Protein AF-A0A6I1JUG4-F1 (afdb_monomer_lite)

Sequence (92 aa):
MADDALLIGKSTKQEKLALKFGNRHGLITGATGTGKTVSLQVLAEGFSNAGVPVFAADIKGDLSGVAAMGEEKPFILERAKTVGLDWHADSF

Radius of gyration: 13.39 Å; chains: 1; bounding box: 30×32×34 Å

Foldseek 3Di:
DQPQWAFQFDDVHTDTHRVVCVPDDDDDDDDPPPCSLVSVLSVCVRCVSVVHDDDDDDPPCSNPCSQPWDDDDPVVCVRCVVRVHPDDTDGD

Secondary structure (DSSP, 8-state):
---SEEEEEESSSEEEEEGGGTTS-------TTSSHHHHHHHHHHHHHHTT-------SSSSSTTTTSPP---HHHHHHHHHHT--------

pLDDT: mean 90.42, std 7.03, range [43.62, 95.31]

Structure (mmCIF, N/CA/C/O backbone):
data_AF-A0A6I1JUG4-F1
#
_entry.id   AF-A0A6I1JUG4-F1
#
loop_
_atom_site.group_PDB
_atom_site.id
_atom_site.type_symbol
_atom_site.label_atom_id
_atom_site.label_alt_id
_atom_site.label_comp_id
_atom_site.label_asym_id
_atom_site.label_entity_id
_atom_site.label_seq_id
_atom_site.pdbx_PDB_ins_code
_atom_site.Cartn_x
_atom_site.Cartn_y
_atom_site.Cartn_z
_atom_site.occupancy
_atom_site.B_iso_or_equiv
_atom_site.auth_seq_id
_atom_site.auth_comp_id
_atom_site.auth_asym_id
_atom_site.auth_atom_id
_atom_site.pdbx_PDB_model_num
ATOM 1 N N . MET A 1 1 ? 6.208 -17.408 -10.088 1.00 43.62 1 MET A N 1
ATOM 2 C CA . MET A 1 1 ? 5.743 -16.332 -10.986 1.00 43.62 1 MET A CA 1
ATOM 3 C C . MET A 1 1 ? 5.196 -15.265 -10.066 1.00 43.62 1 MET A 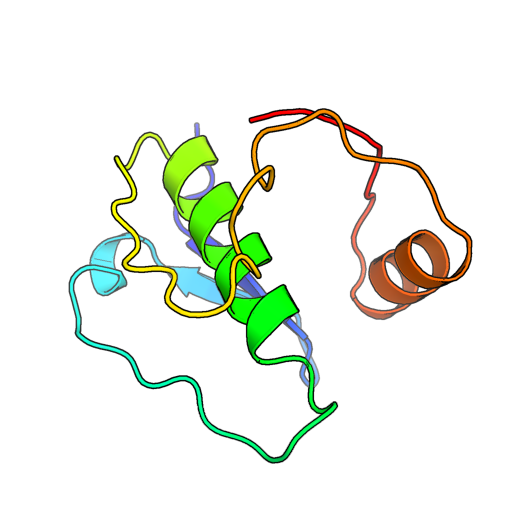C 1
ATOM 5 O O . MET A 1 1 ? 4.437 -15.642 -9.184 1.00 43.62 1 MET A O 1
ATOM 9 N N . ALA A 1 2 ? 5.673 -14.021 -10.155 1.00 56.06 2 ALA A N 1
ATOM 10 C CA . ALA A 1 2 ? 5.096 -12.944 -9.352 1.00 56.06 2 ALA A CA 1
ATOM 11 C C . ALA A 1 2 ? 3.592 -12.876 -9.649 1.00 56.06 2 ALA A C 1
ATOM 13 O O . ALA A 1 2 ? 3.194 -13.099 -10.793 1.00 56.06 2 ALA A O 1
ATOM 14 N N . ASP A 1 3 ? 2.767 -12.647 -8.630 1.00 69.31 3 ASP A N 1
ATOM 15 C CA . ASP A 1 3 ? 1.335 -12.462 -8.840 1.00 69.31 3 ASP A CA 1
ATOM 16 C C . ASP A 1 3 ? 1.127 -11.309 -9.839 1.00 69.31 3 ASP A C 1
ATOM 18 O O . ASP A 1 3 ? 1.627 -10.205 -9.636 1.00 69.31 3 ASP A O 1
ATOM 22 N N . ASP A 1 4 ? 0.349 -11.533 -10.905 1.00 89.25 4 ASP A N 1
ATOM 23 C CA . ASP A 1 4 ? 0.046 -10.519 -11.937 1.00 89.25 4 ASP A CA 1
ATOM 24 C C . ASP A 1 4 ? -0.831 -9.355 -11.411 1.00 89.25 4 ASP A C 1
ATOM 26 O O . ASP A 1 4 ? -1.367 -8.544 -12.181 1.00 89.25 4 ASP A O 1
ATOM 30 N N . ALA A 1 5 ? -1.034 -9.271 -10.095 1.00 93.25 5 ALA A N 1
ATOM 31 C CA . ALA A 1 5 ? -1.852 -8.267 -9.448 1.00 93.25 5 ALA A CA 1
ATOM 32 C C . ALA A 1 5 ? -1.390 -7.960 -8.018 1.00 93.25 5 ALA A C 1
ATOM 34 O O . ALA A 1 5 ? -1.083 -8.854 -7.237 1.00 93.25 5 ALA A O 1
ATOM 35 N N . LEU A 1 6 ? -1.457 -6.684 -7.658 1.00 92.69 6 LEU A N 1
ATOM 36 C CA . LEU A 1 6 ? -1.176 -6.161 -6.329 1.00 92.69 6 LEU A CA 1
ATOM 37 C C . LEU A 1 6 ? -2.454 -6.114 -5.486 1.00 92.69 6 LEU A C 1
ATOM 39 O O . LEU A 1 6 ? -3.451 -5.539 -5.919 1.00 92.69 6 LEU A O 1
ATOM 43 N N . LEU A 1 7 ? -2.450 -6.668 -4.273 1.00 91.81 7 LEU A N 1
ATOM 44 C CA . LEU A 1 7 ? -3.555 -6.469 -3.334 1.00 91.81 7 LEU A CA 1
ATOM 45 C C . LEU A 1 7 ? -3.598 -5.006 -2.871 1.00 91.81 7 LEU A C 1
ATOM 47 O O . LEU A 1 7 ? -2.629 -4.497 -2.322 1.00 91.81 7 LEU A O 1
ATOM 51 N N . ILE A 1 8 ? -4.745 -4.350 -3.046 1.00 92.06 8 ILE A N 1
ATOM 52 C CA . ILE A 1 8 ? -4.949 -2.952 -2.626 1.00 92.06 8 ILE A CA 1
ATOM 53 C C . ILE A 1 8 ? -5.896 -2.826 -1.428 1.00 92.06 8 ILE A C 1
ATOM 55 O O . ILE A 1 8 ? -5.967 -1.777 -0.789 1.00 92.06 8 ILE A O 1
ATOM 59 N N . GLY A 1 9 ? -6.638 -3.888 -1.105 1.00 92.12 9 GLY A N 1
ATOM 60 C CA . GLY A 1 9 ? -7.526 -3.915 0.049 1.00 92.12 9 GLY A CA 1
ATOM 61 C C . GLY A 1 9 ? -8.576 -5.016 -0.028 1.00 92.12 9 GLY A C 1
ATOM 62 O O . GLY A 1 9 ? -8.455 -5.980 -0.783 1.00 92.12 9 GLY A O 1
ATOM 63 N N . LYS A 1 10 ? -9.631 -4.866 0.775 1.00 93.44 10 LYS A N 1
ATOM 64 C CA . LYS A 1 10 ? -10.759 -5.797 0.832 1.00 93.44 10 LYS A CA 1
ATOM 65 C C . LYS A 1 10 ? -12.075 -5.034 0.941 1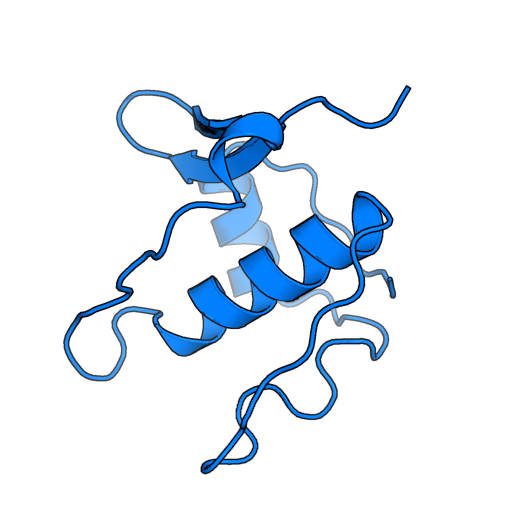.00 93.44 10 LYS A C 1
ATOM 67 O O . LYS A 1 10 ? -12.221 -4.173 1.807 1.00 93.44 10 LYS A O 1
ATOM 72 N N . SER A 1 11 ? -13.008 -5.383 0.064 1.00 92.38 11 SER A N 1
ATOM 73 C CA . SER A 1 11 ? -14.414 -4.986 0.092 1.00 92.38 11 SER A CA 1
ATOM 74 C C . SER A 1 11 ? -15.256 -6.167 0.631 1.00 92.38 11 SER A C 1
ATOM 76 O O . SER A 1 11 ? -14.957 -6.706 1.696 1.00 92.38 11 SER A O 1
ATOM 78 N N . THR A 1 12 ? -16.261 -6.634 -0.115 1.00 93.81 12 THR A N 1
ATOM 79 C CA . THR A 1 12 ? -16.868 -7.970 0.035 1.00 93.81 12 THR A CA 1
ATOM 80 C 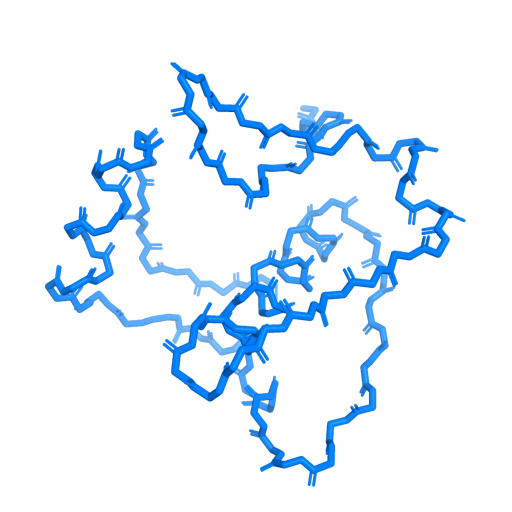C . THR A 1 12 ? -15.911 -9.100 -0.367 1.00 93.81 12 THR A C 1
ATOM 82 O O . THR A 1 12 ? -16.086 -10.241 0.055 1.00 93.81 12 THR A O 1
ATOM 85 N N . LYS A 1 13 ? -14.873 -8.782 -1.148 1.00 92.69 13 LYS A N 1
ATOM 86 C CA . LYS A 1 13 ? -13.802 -9.685 -1.588 1.00 92.69 13 LYS A CA 1
ATOM 87 C C . LYS A 1 13 ? -12.451 -8.971 -1.535 1.00 92.69 13 LYS A C 1
ATOM 89 O O . LYS A 1 13 ? -12.396 -7.763 -1.316 1.00 92.69 13 LYS A O 1
ATOM 94 N N . GLN A 1 14 ? -11.360 -9.699 -1.748 1.00 92.75 14 GLN A N 1
ATOM 95 C CA . GLN A 1 14 ? -10.063 -9.061 -1.975 1.00 92.75 14 GLN A CA 1
ATOM 96 C C . GLN A 1 14 ? -10.097 -8.250 -3.271 1.00 92.75 14 GLN A C 1
ATOM 98 O O . GLN A 1 14 ? -10.497 -8.761 -4.318 1.00 92.75 14 GLN A O 1
ATOM 103 N N . GLU A 1 15 ? -9.662 -6.999 -3.186 1.00 94.25 15 GLU A N 1
ATOM 104 C CA . GLU A 1 15 ? -9.529 -6.115 -4.336 1.00 94.25 15 GLU A CA 1
ATOM 105 C C . GLU A 1 15 ? -8.063 -6.054 -4.734 1.00 94.25 15 GLU A C 1
ATOM 107 O O . GLU A 1 15 ? -7.192 -5.732 -3.920 1.00 94.25 15 GLU A O 1
ATOM 112 N N . LYS A 1 16 ? -7.793 -6.387 -5.995 1.00 94.25 16 LYS A N 1
ATOM 113 C CA . LYS A 1 16 ? -6.442 -6.445 -6.546 1.00 94.25 16 LYS A CA 1
ATOM 114 C C . LYS A 1 16 ? -6.336 -5.547 -7.777 1.00 94.25 16 LYS A C 1
ATOM 116 O O . LYS A 1 16 ? -7.217 -5.556 -8.636 1.00 94.25 16 LYS A O 1
ATOM 121 N N . LEU A 1 17 ? -5.243 -4.801 -7.878 1.00 95.00 17 LEU A N 1
ATOM 122 C CA . LEU A 1 17 ? -4.856 -4.038 -9.057 1.00 95.00 17 LEU A CA 1
ATOM 123 C C . LEU A 1 17 ? -4.012 -4.930 -9.965 1.00 95.00 17 LEU A C 1
ATOM 125 O O . LEU A 1 17 ? -2.877 -5.248 -9.627 1.00 95.00 17 LEU A O 1
ATOM 129 N N . ALA A 1 18 ? -4.537 -5.314 -11.129 1.00 95.00 18 ALA A N 1
ATOM 130 C CA . ALA A 1 18 ? -3.726 -6.019 -12.119 1.00 95.00 18 ALA A CA 1
ATOM 131 C C . ALA A 1 18 ? -2.546 -5.133 -12.552 1.00 95.00 18 ALA A C 1
ATOM 133 O O . ALA A 1 18 ? -2.760 -3.988 -12.963 1.00 95.00 18 ALA A O 1
ATOM 134 N N . LEU A 1 19 ? -1.321 -5.663 -12.504 1.00 94.38 19 LEU A N 1
ATOM 135 C CA . LEU A 1 19 ? -0.091 -4.883 -12.704 1.00 94.38 19 LEU A CA 1
ATOM 136 C C . LEU A 1 19 ? -0.057 -4.182 -14.068 1.00 94.38 19 LEU A C 1
ATOM 138 O O . LEU A 1 19 ? 0.378 -3.037 -14.170 1.00 94.38 19 LEU A O 1
ATOM 142 N N . LYS A 1 20 ? -0.632 -4.805 -15.106 1.00 94.00 20 LYS A N 1
ATOM 143 C CA . LYS A 1 20 ? -0.781 -4.207 -16.447 1.00 94.00 20 LYS A CA 1
ATOM 144 C C . LYS A 1 20 ? -1.556 -2.880 -16.471 1.00 94.00 20 LYS A C 1
ATOM 146 O O . LYS A 1 20 ? -1.428 -2.125 -17.430 1.00 94.00 20 LYS A O 1
ATOM 151 N N . PHE A 1 21 ? -2.381 -2.618 -15.456 1.00 94.31 21 PHE A N 1
ATOM 152 C CA . PHE A 1 21 ? -3.125 -1.368 -15.289 1.00 94.31 21 PHE A CA 1
ATOM 153 C C . PHE A 1 21 ? -2.457 -0.394 -14.308 1.00 94.31 21 PHE A C 1
ATOM 155 O O . PHE A 1 21 ? -2.925 0.735 -14.176 1.00 94.31 21 PHE A O 1
ATOM 162 N N . GLY A 1 22 ? -1.349 -0.779 -13.665 1.00 92.12 22 GLY A N 1
ATOM 163 C CA . GLY A 1 22 ? -0.568 0.088 -12.774 1.00 92.12 22 GLY A CA 1
ATOM 164 C C . GLY A 1 22 ? 0.123 1.259 -13.483 1.00 92.12 22 GLY A C 1
ATOM 165 O O . GLY A 1 22 ? 0.553 2.204 -12.837 1.00 92.12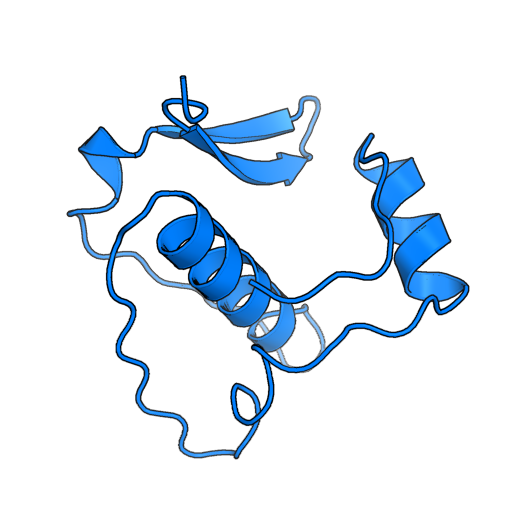 22 GLY A O 1
ATOM 166 N N . ASN A 1 23 ? 0.177 1.248 -14.818 1.00 91.88 23 ASN A N 1
ATOM 167 C CA . ASN A 1 23 ? 0.690 2.348 -15.641 1.00 91.88 23 ASN A CA 1
ATOM 168 C C . ASN A 1 23 ? -0.326 3.486 -15.874 1.00 91.88 23 ASN A C 1
ATOM 170 O O . ASN A 1 23 ? -0.075 4.390 -16.674 1.00 91.88 23 ASN A O 1
ATOM 174 N N . ARG A 1 24 ? -1.494 3.438 -15.227 1.00 95.31 24 ARG A N 1
ATOM 175 C CA . ARG A 1 24 ? -2.486 4.516 -15.243 1.00 95.31 24 ARG A CA 1
ATOM 176 C C . ARG A 1 24 ? -2.332 5.380 -14.000 1.00 95.31 24 ARG A C 1
ATOM 178 O O . ARG A 1 24 ? -2.072 4.876 -12.914 1.00 95.31 24 ARG A O 1
ATOM 185 N N . HIS A 1 25 ? -2.526 6.687 -14.158 1.00 94.88 25 HIS A N 1
ATOM 186 C CA . HIS A 1 25 ? -2.537 7.594 -13.015 1.00 94.88 25 HIS A CA 1
ATOM 187 C C . HIS A 1 25 ? -3.687 7.240 -12.067 1.00 94.88 25 HIS A C 1
ATOM 189 O O . HIS A 1 25 ? -4.820 7.031 -12.502 1.00 94.88 25 HIS A O 1
ATOM 195 N N . GLY A 1 26 ? -3.379 7.192 -10.774 1.00 92.44 26 GLY A N 1
ATOM 196 C CA . GLY A 1 26 ? -4.340 6.989 -9.697 1.00 92.44 26 GLY A CA 1
ATOM 197 C C . GLY A 1 26 ? -4.368 8.181 -8.746 1.00 92.44 26 GLY A C 1
ATOM 198 O O . GLY A 1 26 ? -3.444 8.993 -8.718 1.00 92.44 26 GLY A O 1
ATOM 199 N N . LEU A 1 27 ? -5.430 8.271 -7.948 1.00 95.19 27 LEU A N 1
ATOM 200 C CA . LEU A 1 27 ? -5.578 9.268 -6.892 1.00 95.19 27 LEU A CA 1
ATOM 201 C C . LEU A 1 27 ? -5.945 8.565 -5.588 1.00 95.19 27 LEU A C 1
ATOM 203 O O . LEU A 1 27 ? -6.965 7.884 -5.510 1.00 95.19 27 LEU A O 1
ATOM 207 N N . ILE A 1 28 ? -5.140 8.789 -4.552 1.00 93.75 28 ILE A N 1
ATOM 208 C CA . ILE A 1 28 ? -5.463 8.397 -3.180 1.00 93.75 28 ILE A CA 1
ATOM 209 C C . ILE A 1 28 ? -5.904 9.656 -2.446 1.00 93.75 28 ILE A C 1
ATOM 211 O O . ILE A 1 28 ? -5.134 10.602 -2.288 1.00 93.75 28 ILE A O 1
ATOM 215 N N . THR A 1 29 ? -7.156 9.673 -2.003 1.00 94.81 29 THR A N 1
ATOM 216 C CA . THR A 1 29 ? -7.762 10.808 -1.302 1.00 94.81 29 THR A CA 1
ATOM 217 C C . THR A 1 29 ? -8.490 10.340 -0.046 1.00 94.81 29 THR A C 1
ATOM 219 O O . THR A 1 29 ? -8.840 9.170 0.086 1.00 94.81 29 THR A O 1
ATOM 222 N N . GLY A 1 30 ? -8.680 11.246 0.909 1.00 93.25 30 GLY A N 1
ATOM 223 C CA . GLY A 1 30 ? -9.302 10.958 2.199 1.00 93.25 30 GLY A CA 1
ATOM 224 C C . GLY A 1 30 ? -8.904 11.964 3.276 1.00 93.25 30 GLY A C 1
ATOM 225 O O . GLY A 1 30 ? -7.932 12.711 3.124 1.00 93.25 30 GLY A O 1
ATOM 226 N N . ALA A 1 31 ? -9.636 11.979 4.388 1.00 94.44 31 ALA A N 1
ATOM 227 C CA . ALA A 1 31 ? -9.338 12.840 5.531 1.00 94.44 31 ALA A CA 1
ATOM 228 C C . ALA A 1 31 ? -8.049 12.411 6.266 1.00 94.44 31 ALA A C 1
ATOM 230 O O . ALA A 1 31 ? -7.418 11.393 5.962 1.00 94.44 31 ALA A O 1
ATOM 231 N N . THR A 1 32 ? -7.585 13.217 7.217 1.00 88.94 32 THR A N 1
ATOM 232 C CA . THR A 1 32 ? -6.473 12.825 8.099 1.00 88.94 32 THR A CA 1
ATOM 233 C C . THR A 1 32 ? -6.864 11.586 8.908 1.00 88.94 32 THR A C 1
ATOM 235 O O . THR A 1 32 ? -8.002 11.470 9.347 1.00 88.94 32 THR A O 1
ATOM 238 N N . GLY A 1 33 ? -5.936 10.638 9.068 1.00 88.75 33 GLY A N 1
ATOM 239 C CA . GLY A 1 33 ? -6.186 9.396 9.809 1.00 88.75 33 GLY A CA 1
ATOM 240 C C . GLY A 1 33 ? -6.915 8.295 9.029 1.00 88.75 33 GLY A C 1
ATOM 241 O O . GLY A 1 33 ? -7.089 7.209 9.562 1.00 88.75 33 GLY A O 1
ATOM 242 N N . THR A 1 34 ? -7.284 8.504 7.758 1.00 90.56 34 THR A N 1
ATOM 243 C CA . THR A 1 34 ? -7.979 7.477 6.949 1.00 90.56 34 THR A CA 1
ATOM 244 C C . THR A 1 34 ? -7.035 6.536 6.191 1.00 90.56 34 THR A C 1
ATOM 246 O O . THR A 1 34 ? -7.436 5.923 5.208 1.00 90.56 34 THR A O 1
ATOM 249 N N . GLY A 1 35 ? -5.764 6.456 6.593 1.00 89.94 35 GLY A N 1
ATOM 250 C CA . GLY A 1 35 ? -4.815 5.483 6.043 1.00 89.94 35 GLY A CA 1
ATOM 251 C C . GLY A 1 35 ? -4.139 5.848 4.717 1.00 89.94 35 GLY A C 1
ATOM 252 O O . GLY A 1 35 ? -3.478 4.987 4.159 1.00 89.94 35 GLY A O 1
ATOM 253 N N . LYS A 1 36 ? -4.226 7.097 4.225 1.00 93.06 36 LYS A N 1
ATOM 254 C CA . LYS A 1 36 ? -3.570 7.517 2.961 1.00 93.06 36 LYS A CA 1
ATOM 255 C C . LYS A 1 36 ? -2.082 7.141 2.887 1.00 93.06 36 LYS A C 1
ATOM 257 O O . LYS A 1 36 ? -1.642 6.603 1.879 1.00 93.06 36 LYS A O 1
ATOM 262 N N . THR A 1 37 ? -1.331 7.416 3.954 1.00 91.19 37 THR A N 1
ATOM 263 C CA . THR A 1 37 ? 0.101 7.097 4.056 1.00 91.19 37 THR A CA 1
ATOM 264 C C . THR A 1 37 ? 0.344 5.592 3.995 1.00 91.19 37 THR A C 1
ATOM 266 O O . THR A 1 37 ? 1.128 5.139 3.173 1.00 91.19 37 THR A O 1
ATOM 269 N N . VAL A 1 38 ? -0.395 4.814 4.791 1.00 90.62 38 VAL A N 1
ATOM 270 C CA . VAL A 1 38 ? -0.296 3.346 4.798 1.00 90.62 38 VAL A CA 1
ATOM 271 C C . VAL A 1 38 ? -0.648 2.769 3.425 1.00 90.62 38 VAL A C 1
ATOM 273 O O . VAL A 1 38 ? 0.028 1.871 2.942 1.00 90.62 38 VAL A O 1
ATOM 276 N N . SER A 1 39 ? -1.661 3.315 2.745 1.00 92.62 39 SER A N 1
ATOM 277 C CA . SER A 1 39 ? -1.999 2.911 1.378 1.00 92.62 39 SER A CA 1
ATOM 278 C C . SER A 1 39 ? -0.857 3.173 0.393 1.00 92.62 39 SER A C 1
ATOM 280 O O . SER A 1 39 ? -0.588 2.318 -0.443 1.00 92.62 39 SER A O 1
ATOM 282 N N . LEU A 1 40 ? -0.173 4.319 0.485 1.00 93.00 40 LEU A N 1
ATOM 283 C CA . LEU A 1 40 ? 0.997 4.596 -0.357 1.00 93.00 40 LEU A CA 1
ATOM 284 C C . LEU A 1 40 ? 2.166 3.652 -0.050 1.00 93.00 40 LEU A C 1
ATOM 286 O O . LEU A 1 40 ? 2.808 3.191 -0.987 1.00 93.00 40 LEU A O 1
ATOM 290 N N . GLN A 1 41 ? 2.411 3.338 1.225 1.00 92.12 41 GLN A N 1
ATOM 291 C CA . GLN A 1 41 ? 3.461 2.401 1.645 1.00 92.12 41 GLN A CA 1
ATOM 292 C C . GLN A 1 41 ? 3.225 1.000 1.064 1.00 92.12 41 GLN A C 1
ATOM 294 O O . GLN A 1 41 ? 4.098 0.479 0.378 1.00 92.12 41 GLN A O 1
ATOM 299 N N . VAL A 1 42 ? 2.016 0.449 1.231 1.00 91.88 42 VAL A N 1
ATOM 300 C CA . VAL A 1 42 ? 1.642 -0.873 0.691 1.00 91.88 42 VAL A CA 1
ATOM 301 C C . VAL A 1 42 ? 1.734 -0.908 -0.837 1.00 91.88 42 VAL A C 1
ATOM 303 O O . VAL A 1 42 ? 2.148 -1.912 -1.414 1.00 91.88 42 VAL A O 1
ATOM 306 N N . LEU A 1 43 ? 1.367 0.183 -1.520 1.00 93.94 43 LEU A N 1
ATOM 307 C CA . LEU A 1 43 ? 1.526 0.260 -2.972 1.00 93.94 43 LEU A CA 1
ATOM 308 C C . LEU A 1 43 ? 2.999 0.288 -3.386 1.00 93.94 43 LEU A C 1
ATOM 310 O O . LEU A 1 43 ? 3.365 -0.400 -4.336 1.00 93.94 43 LEU A O 1
ATOM 314 N N . ALA A 1 44 ? 3.829 1.074 -2.699 1.00 93.31 44 ALA A N 1
ATOM 315 C CA . ALA A 1 44 ? 5.255 1.175 -2.990 1.00 93.31 44 ALA A CA 1
ATOM 316 C C . ALA A 1 44 ? 5.961 -0.177 -2.809 1.00 93.31 44 ALA A C 1
ATOM 318 O O . ALA A 1 44 ? 6.641 -0.636 -3.725 1.00 93.31 44 ALA A O 1
ATOM 319 N N . GLU A 1 45 ? 5.726 -0.838 -1.678 1.00 92.25 45 GLU A N 1
ATOM 320 C CA . GLU A 1 45 ? 6.193 -2.197 -1.397 1.00 92.25 45 GLU A CA 1
ATOM 321 C C . GLU A 1 45 ? 5.730 -3.184 -2.465 1.00 92.25 45 GLU A C 1
ATOM 323 O O . GLU A 1 45 ? 6.533 -3.885 -3.076 1.00 92.25 45 GLU A O 1
ATOM 328 N N . GLY A 1 46 ? 4.431 -3.193 -2.753 1.00 92.81 46 GLY A N 1
ATOM 329 C CA . GLY A 1 46 ? 3.844 -4.117 -3.707 1.00 92.81 46 GLY A CA 1
ATOM 330 C C . GLY A 1 46 ? 4.383 -3.978 -5.128 1.00 92.81 46 GLY A C 1
ATOM 331 O O . GLY A 1 46 ? 4.619 -4.980 -5.804 1.00 92.81 46 GLY A O 1
ATOM 332 N N . PHE A 1 47 ? 4.602 -2.745 -5.588 1.00 94.06 47 PHE A N 1
ATOM 333 C CA . PHE A 1 47 ? 5.254 -2.498 -6.872 1.00 94.06 47 PHE A CA 1
ATOM 334 C C . PHE A 1 47 ? 6.733 -2.904 -6.846 1.00 94.06 47 PHE A C 1
ATOM 336 O O . PHE A 1 47 ? 7.183 -3.545 -7.798 1.00 94.06 47 PHE A O 1
ATOM 343 N N . SER A 1 48 ? 7.462 -2.613 -5.764 1.00 93.38 48 SER A N 1
ATOM 344 C CA . SER A 1 48 ? 8.866 -3.019 -5.607 1.00 93.38 48 SER A CA 1
ATOM 345 C C . SER A 1 48 ? 9.024 -4.543 -5.638 1.00 93.38 48 SER A C 1
ATOM 347 O O . SER A 1 48 ? 9.808 -5.065 -6.430 1.00 93.38 48 SER A O 1
ATOM 349 N N . ASN A 1 49 ? 8.191 -5.269 -4.885 1.00 91.75 49 ASN A N 1
ATOM 350 C CA . ASN A 1 49 ? 8.130 -6.735 -4.871 1.00 91.75 49 ASN A CA 1
ATOM 351 C C . ASN A 1 49 ? 7.778 -7.334 -6.243 1.00 91.75 49 ASN A C 1
ATOM 353 O O . ASN A 1 49 ? 8.214 -8.435 -6.584 1.00 91.75 49 ASN A O 1
ATOM 357 N N . ALA A 1 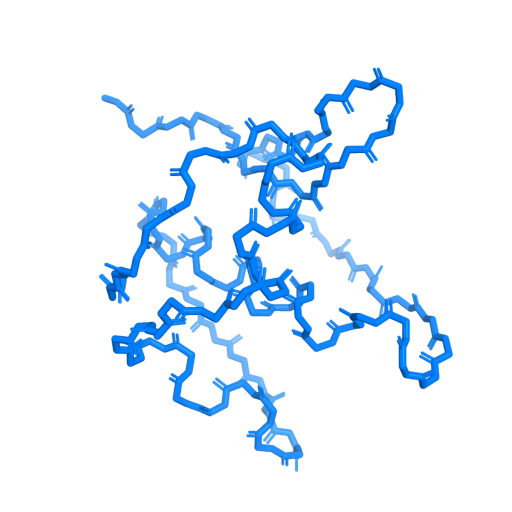50 ? 7.023 -6.603 -7.068 1.00 93.25 50 ALA A N 1
ATOM 358 C CA . ALA A 1 50 ? 6.746 -6.970 -8.457 1.00 93.25 50 ALA A CA 1
ATOM 359 C C . ALA A 1 50 ? 7.897 -6.625 -9.431 1.00 93.25 50 ALA A C 1
ATOM 361 O O . ALA A 1 50 ? 7.756 -6.818 -10.641 1.00 93.25 50 ALA A O 1
ATOM 362 N N . GLY A 1 51 ? 9.025 -6.108 -8.934 1.00 92.56 51 GLY A N 1
ATOM 363 C CA . GLY A 1 51 ? 10.188 -5.703 -9.725 1.00 92.56 51 GLY A CA 1
ATOM 364 C C . GLY A 1 51 ? 10.044 -4.338 -10.404 1.00 92.56 51 GLY A C 1
ATOM 365 O O . GLY A 1 51 ? 10.811 -4.030 -11.318 1.00 92.56 51 GLY A O 1
ATOM 366 N N . VAL A 1 52 ? 9.063 -3.522 -10.003 1.00 93.62 52 VAL A N 1
ATOM 367 C CA . VAL A 1 52 ? 8.839 -2.179 -10.552 1.00 93.62 52 VAL A CA 1
ATOM 368 C C . VAL A 1 52 ? 9.577 -1.148 -9.691 1.00 93.62 52 VAL A C 1
ATOM 370 O O . VAL A 1 52 ? 9.251 -1.005 -8.514 1.00 93.62 52 VAL A O 1
ATOM 373 N N . PRO A 1 53 ? 10.525 -0.372 -10.250 1.00 93.12 53 PRO A N 1
ATOM 374 C CA . PRO A 1 53 ? 11.176 0.703 -9.508 1.00 93.12 53 PRO A CA 1
ATOM 375 C C . PRO A 1 53 ? 10.166 1.774 -9.084 1.00 93.12 53 PRO A C 1
ATOM 377 O O . PRO A 1 53 ? 9.458 2.335 -9.924 1.00 93.12 53 PRO A O 1
ATOM 380 N N . VAL A 1 54 ? 10.124 2.090 -7.788 1.00 93.12 54 VAL A N 1
ATOM 381 C CA . VAL A 1 54 ? 9.223 3.108 -7.234 1.00 93.12 54 VAL A CA 1
ATOM 382 C C . VAL A 1 54 ? 10.007 4.364 -6.878 1.00 93.12 54 VAL A C 1
ATOM 384 O O . VAL A 1 54 ? 10.947 4.334 -6.090 1.00 93.12 54 VAL A O 1
ATOM 387 N N . PHE A 1 55 ? 9.583 5.493 -7.440 1.00 92.56 55 PHE A N 1
ATOM 388 C CA . PHE A 1 55 ? 10.042 6.820 -7.049 1.00 92.56 55 PHE A CA 1
ATOM 389 C C . PHE A 1 55 ? 8.897 7.556 -6.353 1.00 92.56 55 PHE A C 1
ATOM 391 O O . PHE A 1 55 ? 7.805 7.671 -6.913 1.00 92.56 55 PHE A O 1
ATOM 398 N N . ALA A 1 56 ? 9.145 8.076 -5.152 1.00 90.62 56 ALA A N 1
ATOM 399 C CA . ALA A 1 56 ? 8.152 8.809 -4.379 1.00 90.62 56 ALA A CA 1
ATOM 400 C C . ALA A 1 56 ? 8.706 10.153 -3.895 1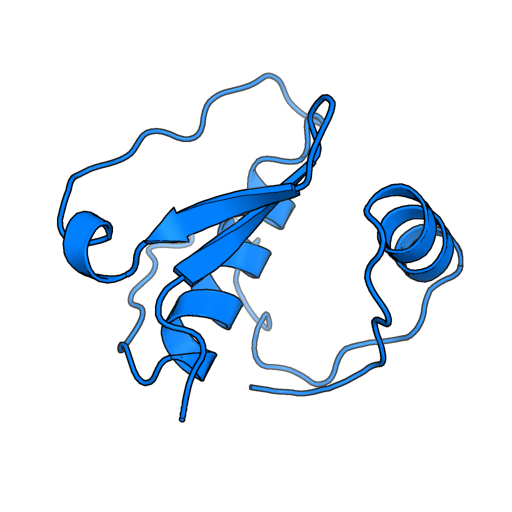.00 90.62 56 ALA A C 1
ATOM 402 O O . ALA A 1 56 ? 9.770 10.221 -3.285 1.00 90.62 56 ALA A O 1
ATOM 403 N N . ALA A 1 57 ? 7.951 11.225 -4.140 1.00 90.31 57 ALA A N 1
ATOM 404 C CA . ALA A 1 57 ? 8.200 12.519 -3.522 1.00 90.31 57 ALA A CA 1
ATOM 405 C C . ALA A 1 57 ? 7.541 12.545 -2.137 1.00 90.31 57 ALA A C 1
ATOM 407 O O . ALA A 1 57 ? 6.314 12.576 -2.027 1.00 90.31 57 ALA A O 1
ATOM 408 N N . ASP A 1 58 ? 8.355 12.529 -1.087 1.00 89.50 58 ASP A N 1
ATOM 409 C CA . ASP A 1 58 ? 7.893 12.459 0.296 1.00 89.50 58 ASP A CA 1
ATOM 410 C C . ASP A 1 58 ? 8.149 13.780 1.029 1.00 89.50 58 ASP A C 1
ATOM 412 O O . ASP A 1 58 ? 9.232 14.038 1.544 1.00 89.50 58 ASP A O 1
ATOM 416 N N . ILE A 1 59 ? 7.137 14.648 1.050 1.00 86.50 59 ILE A N 1
ATOM 417 C CA . ILE A 1 59 ? 7.235 15.975 1.680 1.00 86.50 59 ILE A CA 1
ATOM 418 C C . ILE A 1 59 ? 7.252 15.868 3.212 1.00 86.50 59 ILE A C 1
ATOM 420 O O . ILE A 1 59 ? 7.821 16.727 3.882 1.00 86.50 59 ILE A O 1
ATOM 424 N N . LYS A 1 60 ? 6.588 14.851 3.773 1.00 85.31 60 LYS A N 1
ATOM 425 C CA . LYS A 1 60 ? 6.379 14.725 5.224 1.00 85.31 60 LYS A CA 1
ATOM 426 C C . LYS A 1 60 ? 7.355 13.770 5.905 1.00 85.31 60 LYS A C 1
ATOM 428 O O . LYS A 1 60 ? 7.431 13.791 7.128 1.00 85.31 60 LYS A O 1
ATOM 433 N N . GLY A 1 61 ? 8.098 12.973 5.141 1.00 84.94 61 GLY A N 1
ATOM 434 C CA . GLY A 1 61 ? 8.913 11.886 5.684 1.00 84.94 61 GLY A CA 1
ATOM 435 C C . GLY A 1 61 ? 8.092 10.631 6.003 1.00 84.94 61 GLY A C 1
ATOM 436 O O . GLY A 1 61 ? 8.556 9.765 6.733 1.00 84.94 61 GLY A O 1
ATOM 437 N N . ASP A 1 62 ? 6.869 10.542 5.480 1.00 86.81 62 ASP A N 1
ATOM 438 C CA . ASP A 1 62 ? 5.892 9.494 5.780 1.00 86.81 62 ASP A CA 1
ATOM 439 C C . ASP A 1 62 ? 6.184 8.170 5.037 1.00 86.81 62 ASP A C 1
ATOM 441 O O . ASP A 1 62 ? 5.726 7.103 5.448 1.00 86.81 62 ASP A O 1
ATOM 445 N N . LEU A 1 63 ? 6.916 8.224 3.923 1.00 87.19 63 LEU A N 1
ATOM 446 C CA . LEU A 1 63 ? 7.362 7.065 3.133 1.00 87.19 63 LEU A CA 1
ATOM 447 C C . LEU A 1 63 ? 8.826 6.708 3.411 1.00 87.19 63 LEU A C 1
ATOM 449 O O . LEU A 1 63 ? 9.301 5.644 3.015 1.00 87.19 63 LEU A O 1
ATOM 453 N N . SER A 1 64 ? 9.549 7.595 4.084 1.00 85.50 64 SER A N 1
ATOM 454 C CA . SER A 1 64 ? 10.943 7.382 4.447 1.00 85.50 64 SER A CA 1
ATOM 455 C C . SER A 1 64 ? 11.071 6.169 5.371 1.00 85.50 64 SER A C 1
ATOM 457 O O . SER A 1 64 ? 10.376 6.057 6.376 1.00 85.50 64 SER A O 1
ATOM 459 N N . GLY A 1 65 ? 11.962 5.240 5.019 1.00 86.62 65 GLY A N 1
ATOM 460 C CA . GLY A 1 65 ? 12.172 4.009 5.783 1.00 86.62 65 GLY A CA 1
ATOM 461 C C . GLY A 1 65 ? 11.184 2.881 5.480 1.00 86.62 65 GLY A C 1
ATOM 462 O O . GLY A 1 65 ? 11.269 1.852 6.136 1.00 86.62 65 GLY A O 1
ATOM 463 N N . VAL A 1 66 ? 10.297 3.022 4.484 1.00 90.44 66 VAL A N 1
ATOM 464 C CA . VAL A 1 66 ? 9.338 1.960 4.117 1.00 90.44 66 VAL A CA 1
ATOM 465 C C . VAL A 1 66 ? 10.015 0.634 3.742 1.00 90.44 66 VAL A C 1
ATOM 467 O O . VAL A 1 66 ? 9.466 -0.414 4.030 1.00 90.44 66 VAL A O 1
ATOM 470 N N . ALA A 1 67 ? 11.224 0.674 3.173 1.00 90.38 67 ALA A N 1
ATOM 471 C CA . ALA A 1 67 ? 11.998 -0.520 2.815 1.00 90.38 67 ALA A CA 1
ATOM 472 C C . ALA A 1 67 ? 12.782 -1.138 3.996 1.00 90.38 67 ALA A C 1
ATOM 474 O O . ALA A 1 67 ? 13.500 -2.121 3.823 1.00 90.38 67 ALA A O 1
ATOM 475 N N . ALA A 1 68 ? 12.723 -0.541 5.192 1.00 92.88 68 ALA A N 1
ATOM 476 C CA . ALA A 1 68 ? 13.335 -1.135 6.375 1.00 92.88 68 ALA A CA 1
ATOM 477 C C . ALA A 1 68 ? 12.530 -2.357 6.841 1.00 92.88 68 ALA A C 1
ATOM 479 O O . ALA A 1 68 ? 11.334 -2.449 6.586 1.00 92.88 68 ALA A O 1
ATOM 480 N N . MET A 1 69 ? 13.188 -3.263 7.572 1.00 93.75 69 MET A N 1
ATOM 481 C CA . MET A 1 69 ? 12.533 -4.420 8.185 1.00 93.75 69 MET A CA 1
ATOM 482 C C . MET A 1 69 ? 11.316 -3.983 9.009 1.00 93.75 69 MET A C 1
ATOM 484 O O . MET A 1 69 ? 11.442 -3.151 9.916 1.00 93.75 69 MET A O 1
ATOM 488 N N . GLY A 1 70 ? 10.156 -4.560 8.700 1.00 90.19 70 GLY A N 1
ATOM 489 C CA . GLY A 1 70 ? 8.928 -4.346 9.451 1.00 90.19 70 GLY A CA 1
ATOM 490 C C . GLY A 1 70 ? 9.021 -4.848 10.895 1.00 90.19 70 GLY A C 1
ATOM 491 O O . GLY A 1 70 ? 9.886 -5.639 11.265 1.00 90.19 70 GLY A O 1
ATOM 492 N N . GLU A 1 71 ? 8.089 -4.401 11.732 1.00 91.06 71 GLU A N 1
ATOM 493 C CA . GLU A 1 71 ? 7.938 -4.893 13.102 1.00 91.06 71 GLU A CA 1
ATOM 494 C C . GLU A 1 71 ? 6.527 -5.443 13.278 1.00 91.06 71 GLU A C 1
ATOM 496 O O . GLU A 1 71 ? 5.540 -4.781 12.939 1.00 91.06 71 GLU A O 1
ATOM 501 N N . GLU A 1 72 ? 6.416 -6.641 13.847 1.00 91.94 72 GLU A N 1
ATOM 502 C CA . GLU A 1 72 ? 5.118 -7.229 14.145 1.00 91.94 72 GLU A CA 1
ATOM 503 C C . GLU A 1 72 ? 4.436 -6.491 15.297 1.00 91.94 72 GLU A C 1
ATOM 505 O O . GLU A 1 72 ? 4.780 -6.645 16.468 1.00 91.94 72 GLU A O 1
ATOM 510 N N . LYS A 1 73 ? 3.428 -5.681 14.961 1.00 92.94 73 LYS A N 1
ATOM 511 C CA . LYS A 1 73 ? 2.602 -4.972 15.944 1.00 92.94 73 LYS A CA 1
ATOM 512 C C . LYS A 1 73 ? 1.208 -5.587 16.006 1.00 92.94 73 LYS A C 1
ATOM 514 O O . LYS A 1 73 ? 0.655 -5.907 14.951 1.00 92.94 73 LYS A O 1
ATOM 519 N N . PRO A 1 74 ? 0.577 -5.678 17.195 1.00 94.56 74 PRO A N 1
ATOM 520 C CA . PRO A 1 74 ? -0.747 -6.285 17.337 1.00 94.56 74 PRO A CA 1
ATOM 521 C C . PRO A 1 74 ? -1.785 -5.733 16.351 1.00 94.56 74 PRO A C 1
ATOM 523 O O . PRO A 1 74 ? -2.464 -6.506 15.685 1.00 94.56 74 PRO A O 1
ATOM 526 N N . PHE A 1 75 ? -1.835 -4.409 16.164 1.00 91.56 75 PHE A N 1
ATOM 527 C CA . PHE A 1 75 ? -2.790 -3.781 15.244 1.00 91.56 75 PHE A CA 1
ATOM 528 C C . PHE A 1 75 ? -2.538 -4.130 13.764 1.00 91.56 75 PHE A C 1
ATOM 530 O O . PHE A 1 75 ? -3.485 -4.154 12.978 1.00 91.56 75 PHE A O 1
ATOM 537 N N . ILE A 1 76 ? -1.286 -4.405 13.370 1.00 91.06 76 ILE A N 1
ATOM 538 C CA . ILE A 1 76 ? -0.933 -4.830 12.006 1.00 91.06 76 ILE A CA 1
ATOM 539 C C . ILE A 1 76 ? -1.416 -6.261 11.796 1.00 91.06 76 ILE A C 1
ATOM 541 O O . ILE A 1 76 ? -2.127 -6.527 10.830 1.00 91.06 76 ILE A O 1
ATOM 545 N N . LEU A 1 77 ? -1.109 -7.158 12.737 1.00 93.56 77 LEU A N 1
ATOM 546 C CA . LEU A 1 77 ? -1.522 -8.562 12.682 1.00 93.56 77 LEU A CA 1
ATOM 547 C C . LEU A 1 77 ? -3.050 -8.708 12.694 1.00 93.56 77 LEU A C 1
ATOM 549 O O . LEU A 1 77 ? -3.613 -9.479 11.915 1.00 93.56 77 LEU A O 1
ATOM 553 N N . GLU A 1 78 ? -3.750 -7.947 13.538 1.00 94.06 78 GLU A N 1
ATOM 554 C CA . GLU A 1 78 ? -5.215 -7.898 13.541 1.00 94.06 78 GLU A CA 1
ATOM 555 C C . GLU A 1 78 ? -5.760 -7.388 12.205 1.00 94.06 78 GLU A C 1
ATOM 557 O O . GLU A 1 78 ? -6.677 -7.988 11.631 1.00 94.06 78 GLU A O 1
ATOM 562 N N . ARG A 1 79 ? -5.170 -6.317 11.657 1.00 91.00 79 ARG A N 1
ATOM 563 C CA . ARG A 1 79 ? -5.591 -5.782 10.363 1.00 91.00 79 ARG A CA 1
ATOM 564 C C . ARG A 1 79 ? -5.357 -6.787 9.237 1.00 91.00 79 ARG A C 1
ATOM 566 O O . ARG A 1 79 ? -6.286 -7.014 8.461 1.00 91.00 79 ARG A O 1
ATOM 573 N N . ALA A 1 80 ? -4.189 -7.419 9.174 1.00 91.94 80 ALA A N 1
ATOM 574 C CA . ALA A 1 80 ? -3.856 -8.447 8.193 1.00 91.94 80 ALA A CA 1
ATOM 575 C C . ALA A 1 80 ? -4.882 -9.590 8.224 1.00 91.94 80 ALA A C 1
ATOM 577 O O . ALA A 1 80 ? -5.491 -9.897 7.195 1.00 91.94 80 ALA A O 1
ATOM 578 N N . LYS A 1 81 ? -5.219 -10.096 9.419 1.00 92.75 81 LYS A N 1
ATOM 579 C CA . LYS A 1 81 ? -6.277 -11.106 9.603 1.00 92.75 81 LYS A CA 1
ATOM 580 C C . LYS A 1 81 ? -7.629 -10.647 9.054 1.00 92.75 81 LYS A C 1
ATOM 582 O O . LYS A 1 81 ? -8.287 -11.403 8.341 1.00 92.75 81 LYS A O 1
ATOM 587 N N . THR A 1 82 ? -8.043 -9.399 9.305 1.00 91.31 82 THR A N 1
ATOM 588 C CA . THR A 1 82 ? -9.332 -8.880 8.788 1.00 91.31 82 THR A CA 1
ATOM 589 C C . THR A 1 82 ? -9.376 -8.828 7.255 1.00 91.31 82 THR A C 1
ATOM 591 O O . THR A 1 82 ? -10.434 -9.031 6.644 1.00 91.31 82 THR A O 1
ATOM 594 N N . VAL A 1 83 ? -8.223 -8.593 6.623 1.00 90.56 83 VAL A N 1
ATOM 595 C CA . VAL A 1 83 ? -8.052 -8.518 5.164 1.00 90.56 83 VAL A CA 1
ATOM 596 C C . VAL A 1 83 ? -7.795 -9.907 4.547 1.00 90.56 83 VAL A C 1
ATOM 598 O O . VAL A 1 83 ? -7.953 -10.083 3.339 1.00 90.56 83 VAL A O 1
ATOM 601 N N . GLY A 1 84 ? -7.531 -10.925 5.372 1.00 89.31 84 GLY A N 1
ATOM 602 C CA . GLY A 1 84 ? -7.205 -12.284 4.931 1.00 89.31 84 GLY A CA 1
ATOM 603 C C . GLY A 1 84 ? -5.773 -12.397 4.409 1.00 89.31 84 GLY A C 1
ATOM 604 O O . GLY A 1 84 ? -5.546 -13.071 3.409 1.00 89.31 84 GLY A O 1
ATOM 605 N N . LEU A 1 85 ? -4.847 -11.677 5.041 1.00 88.44 85 LEU A N 1
ATOM 606 C CA . LEU A 1 85 ? -3.414 -11.711 4.774 1.00 88.44 85 LEU A CA 1
ATOM 607 C C . LEU A 1 85 ? -2.694 -12.483 5.878 1.00 88.44 85 LEU A C 1
ATOM 609 O O . LEU A 1 85 ? -2.946 -12.247 7.060 1.00 88.44 85 LEU A O 1
ATOM 613 N N . ASP A 1 86 ? -1.771 -13.348 5.470 1.00 88.44 86 ASP A N 1
ATOM 614 C CA . ASP A 1 86 ? -0.770 -13.950 6.348 1.00 88.44 86 ASP A CA 1
ATOM 615 C C . ASP A 1 86 ? 0.485 -13.067 6.333 1.00 88.44 86 ASP A C 1
ATOM 617 O O . ASP A 1 86 ? 1.442 -13.308 5.598 1.00 88.44 86 ASP A O 1
ATOM 621 N N . TRP A 1 87 ? 0.394 -11.936 7.035 1.00 90.12 87 TRP A N 1
ATOM 622 C CA . TRP A 1 87 ? 1.467 -10.945 7.081 1.00 90.12 87 TRP A CA 1
ATOM 623 C C . TRP A 1 87 ? 2.490 -11.318 8.153 1.00 90.12 87 TRP A C 1
ATOM 625 O O . TRP A 1 87 ? 2.113 -11.660 9.275 1.00 90.12 87 TRP A O 1
ATOM 635 N N . HIS A 1 88 ? 3.764 -11.187 7.805 1.00 89.50 88 HIS A N 1
ATOM 636 C CA . HIS A 1 88 ? 4.919 -11.354 8.680 1.00 89.50 88 HIS A CA 1
ATOM 637 C C . HIS A 1 88 ? 5.893 -10.204 8.425 1.00 89.50 88 HIS A C 1
ATOM 639 O O . HIS A 1 88 ? 5.860 -9.592 7.359 1.00 89.50 88 HIS A O 1
ATOM 645 N N . ALA A 1 89 ? 6.743 -9.897 9.402 1.00 90.31 89 ALA A N 1
ATOM 646 C CA . ALA A 1 89 ? 7.754 -8.863 9.226 1.00 90.31 89 ALA A CA 1
ATOM 647 C C . ALA A 1 89 ? 8.772 -9.254 8.141 1.00 90.31 89 ALA A C 1
ATOM 649 O O . ALA A 1 89 ? 9.398 -10.314 8.223 1.00 90.31 89 ALA A O 1
ATOM 650 N N . ASP A 1 90 ? 8.962 -8.378 7.159 1.00 87.56 90 ASP A N 1
ATOM 651 C CA . ASP A 1 90 ? 9.950 -8.522 6.097 1.00 87.56 90 ASP A CA 1
ATOM 652 C C . ASP A 1 90 ? 10.553 -7.164 5.689 1.00 87.56 90 ASP A C 1
ATOM 654 O O . ASP A 1 90 ? 10.285 -6.116 6.284 1.00 87.56 90 ASP A O 1
ATOM 658 N N . SER A 1 91 ? 11.444 -7.217 4.704 1.00 86.56 91 SER A N 1
ATOM 659 C CA . SER A 1 91 ? 11.987 -6.070 3.979 1.00 86.56 91 SER A CA 1
ATOM 660 C C . SER A 1 91 ? 11.963 -6.410 2.491 1.00 86.56 91 SER A C 1
ATOM 662 O O . SER A 1 91 ? 12.268 -7.555 2.143 1.00 86.56 91 SER A O 1
ATOM 664 N N . PHE A 1 92 ? 11.669 -5.433 1.638 1.00 82.62 92 PHE A N 1
ATOM 665 C CA . PHE A 1 92 ? 11.471 -5.611 0.196 1.00 82.62 92 PHE A CA 1
ATOM 666 C C . PHE A 1 92 ? 12.444 -4.790 -0.659 1.00 82.62 92 PHE A C 1
ATOM 668 O O . PHE A 1 92 ? 13.040 -3.819 -0.136 1.00 82.62 92 PHE A O 1
#